Protein AF-A0A9Q0V385-F1 (afdb_monomer_lite)

Foldseek 3Di:
DDDDQVRVCVVVVDRDDCPPDDPDDPDLAEEAEAELPDQDPDFDWDKPPPDDDDPDPPDDDDMDTDGDDHSDDPDQKDKDWDWDADPVRPDIRIYIYMYGYDDPVVVVVVVVVD

InterPro domains:
  IPR041469 Subtilisin-like protease, fibronectin type-III domain [PF17766] (40-98)

Organism: Salix purpurea (NCBI:txid77065)

pLDDT: mean 84.39, std 14.73, range [43.12, 97.88]

Secondary structure (DSSP, 8-state):
----HHHHHHHHSS-----S--S----SSEEEEEETT------EEEEESS-----STT-----EEEEE--SS-SSSEEEEEEEEE-TTSS-EEEEEEEEEEE--HHHHHHHH--

Structure (mmCIF, N/CA/C/O backbone):
data_AF-A0A9Q0V385-F1
#
_entry.id   AF-A0A9Q0V385-F1
#
loop_
_atom_site.group_PDB
_atom_site.id
_atom_site.type_symbol
_atom_site.label_atom_id
_atom_site.label_alt_id
_atom_site.label_comp_id
_atom_site.label_asym_id
_atom_site.label_entity_id
_atom_site.label_seq_id
_atom_site.pdbx_PDB_ins_code
_atom_site.Cartn_x
_atom_site.Cartn_y
_atom_site.Cartn_z
_atom_site.occupancy
_atom_site.B_iso_or_equiv
_atom_site.auth_seq_id
_atom_site.auth_comp_id
_atom_site.auth_asym_id
_atom_site.auth_atom_id
_atom_site.pdbx_PDB_model_num
ATOM 1 N N . MET A 1 1 ? 11.781 8.736 -4.092 1.00 75.69 1 MET A N 1
ATOM 2 C CA . MET A 1 1 ? 12.019 9.975 -4.866 1.00 75.69 1 MET A CA 1
ATOM 3 C C . MET A 1 1 ? 13.345 10.579 -4.444 1.00 75.69 1 MET A C 1
ATOM 5 O O . MET A 1 1 ? 13.558 10.723 -3.245 1.00 75.69 1 MET A O 1
ATOM 9 N N . ASN A 1 2 ? 14.230 10.894 -5.391 1.00 83.62 2 ASN A N 1
ATOM 10 C CA . ASN A 1 2 ? 15.536 11.492 -5.104 1.00 83.62 2 ASN A CA 1
ATOM 11 C C . ASN A 1 2 ? 15.577 12.932 -5.637 1.00 83.62 2 ASN A C 1
ATOM 13 O O . ASN A 1 2 ? 16.116 13.194 -6.708 1.00 83.62 2 ASN A O 1
ATOM 17 N N . TYR A 1 3 ? 14.923 13.841 -4.914 1.00 88.06 3 TYR A N 1
ATOM 18 C CA . TYR A 1 3 ? 14.897 15.266 -5.239 1.00 88.06 3 TYR A CA 1
ATOM 19 C C . TYR A 1 3 ? 15.857 16.043 -4.343 1.00 88.06 3 TYR A C 1
ATOM 21 O O . TYR A 1 3 ? 16.043 15.715 -3.173 1.00 88.06 3 TYR A O 1
ATOM 29 N N . THR A 1 4 ? 16.424 17.115 -4.887 1.00 90.62 4 THR A N 1
ATOM 30 C CA . THR A 1 4 ? 17.187 18.099 -4.111 1.00 90.62 4 THR A CA 1
ATOM 31 C C . THR A 1 4 ? 16.259 18.951 -3.241 1.00 90.62 4 THR A C 1
ATOM 33 O O . THR A 1 4 ? 15.080 19.121 -3.555 1.00 90.62 4 THR A O 1
ATOM 36 N N . ASN A 1 5 ? 16.799 19.579 -2.193 1.00 89.25 5 ASN A N 1
ATOM 37 C CA . ASN A 1 5 ? 16.024 20.475 -1.322 1.00 89.25 5 ASN A CA 1
ATOM 38 C C . ASN A 1 5 ? 15.344 21.619 -2.096 1.00 89.25 5 ASN A C 1
ATOM 40 O O . ASN A 1 5 ? 14.197 21.949 -1.813 1.00 89.25 5 ASN A O 1
ATOM 44 N N . LYS A 1 6 ? 16.010 22.175 -3.122 1.00 91.19 6 LYS A N 1
ATOM 45 C CA . LYS A 1 6 ? 15.429 23.218 -3.986 1.00 91.19 6 LYS A CA 1
ATOM 46 C C . LYS A 1 6 ? 14.217 22.702 -4.765 1.00 91.19 6 LYS A C 1
ATOM 48 O O . LYS A 1 6 ? 13.201 23.381 -4.834 1.00 91.19 6 LYS A O 1
ATOM 53 N N . GLN A 1 7 ? 14.309 21.496 -5.329 1.00 92.69 7 GLN A N 1
ATOM 54 C CA . GLN A 1 7 ? 13.194 20.875 -6.053 1.00 92.69 7 GLN A CA 1
ATOM 55 C C . GLN A 1 7 ? 12.016 20.571 -5.121 1.00 92.69 7 GLN A C 1
ATOM 57 O O . GLN A 1 7 ? 10.874 20.838 -5.481 1.00 92.69 7 GLN A O 1
ATOM 62 N N . ILE A 1 8 ? 12.285 20.074 -3.910 1.00 91.94 8 ILE A N 1
ATOM 63 C CA . ILE A 1 8 ? 11.242 19.830 -2.904 1.00 91.94 8 ILE A CA 1
ATOM 64 C C . ILE A 1 8 ? 10.548 21.143 -2.537 1.00 91.94 8 ILE A C 1
ATOM 66 O O . ILE A 1 8 ? 9.325 21.200 -2.583 1.00 91.94 8 ILE A O 1
ATOM 70 N N . GLN A 1 9 ? 11.310 22.207 -2.270 1.00 91.69 9 GLN A N 1
ATOM 71 C CA . GLN A 1 9 ? 10.762 23.519 -1.922 1.00 91.69 9 GLN A CA 1
ATOM 72 C C . GLN A 1 9 ? 9.869 24.102 -3.027 1.00 91.69 9 GLN A C 1
ATOM 74 O O . GLN A 1 9 ? 8.879 24.763 -2.723 1.00 91.69 9 GLN A O 1
ATOM 79 N N . ILE A 1 10 ? 10.176 23.843 -4.303 1.00 93.94 10 ILE A N 1
ATOM 80 C CA . ILE A 1 10 ? 9.313 24.236 -5.429 1.00 93.94 10 ILE A CA 1
ATOM 81 C C . ILE A 1 10 ? 7.966 23.497 -5.371 1.00 93.94 10 ILE A C 1
ATOM 83 O O . ILE A 1 10 ? 6.920 24.118 -5.555 1.00 93.94 10 ILE A O 1
ATOM 87 N N . ILE A 1 11 ? 7.980 22.189 -5.096 1.00 91.94 11 ILE A N 1
ATOM 88 C CA . ILE A 1 11 ? 6.774 21.348 -5.060 1.00 91.94 11 ILE A CA 1
ATOM 89 C C . ILE A 1 11 ? 5.911 21.679 -3.836 1.00 91.94 11 ILE A C 1
ATOM 91 O O . ILE A 1 11 ? 4.704 21.872 -3.962 1.00 91.94 11 ILE A O 1
ATOM 95 N N . THR A 1 12 ? 6.520 21.755 -2.652 1.00 92.19 12 THR A N 1
ATOM 96 C CA . THR A 1 12 ? 5.805 21.977 -1.385 1.00 92.19 12 THR A CA 1
ATOM 97 C C . THR A 1 12 ? 5.482 23.447 -1.140 1.00 92.19 12 THR A C 1
ATOM 99 O O . THR A 1 12 ? 4.615 23.751 -0.324 1.00 92.19 12 THR A O 1
ATOM 102 N N . ARG A 1 13 ? 6.158 24.363 -1.851 1.00 93.81 13 ARG A N 1
ATOM 103 C CA . ARG A 1 13 ? 6.092 25.826 -1.665 1.00 93.81 13 ARG A CA 1
ATOM 104 C C . ARG A 1 13 ? 6.478 26.274 -0.252 1.00 93.81 13 ARG A C 1
ATOM 106 O O . ARG A 1 13 ? 6.077 27.338 0.209 1.00 93.81 13 ARG A O 1
ATOM 113 N N . SER A 1 14 ? 7.267 25.458 0.435 1.00 90.31 14 SER A N 1
ATOM 114 C CA . SER A 1 14 ? 7.624 25.611 1.843 1.00 90.31 14 SER A CA 1
ATOM 115 C C . SER A 1 14 ? 8.974 24.954 2.115 1.00 90.31 14 SER A C 1
ATOM 117 O O . SER A 1 14 ? 9.392 24.040 1.403 1.00 90.31 14 SER A O 1
ATOM 119 N N . ASN A 1 15 ? 9.667 25.410 3.156 1.00 89.25 15 ASN A N 1
ATOM 120 C CA . ASN A 1 15 ? 10.897 24.763 3.596 1.00 89.25 15 ASN A CA 1
ATOM 121 C C . ASN A 1 15 ? 10.567 23.599 4.547 1.00 89.25 15 ASN A C 1
ATOM 123 O O . ASN A 1 15 ? 9.890 23.808 5.557 1.00 89.25 15 ASN A O 1
ATOM 127 N N . HIS A 1 16 ? 11.031 22.387 4.232 1.00 83.56 16 HIS A N 1
ATOM 128 C CA . HIS A 1 16 ? 10.707 21.176 4.989 1.00 83.56 16 HIS A CA 1
ATOM 129 C C . HIS A 1 16 ? 11.915 20.256 5.193 1.00 83.56 16 HIS A C 1
ATOM 131 O O . HIS A 1 16 ? 12.532 19.782 4.238 1.00 83.56 16 HIS A O 1
ATOM 137 N N . ASP A 1 17 ? 12.164 19.912 6.457 1.00 81.19 17 ASP A N 1
ATOM 138 C CA . ASP A 1 17 ? 13.144 18.907 6.867 1.00 81.19 17 ASP A CA 1
ATOM 139 C C . ASP A 1 17 ? 12.552 17.497 6.695 1.00 81.19 17 ASP A C 1
ATOM 141 O O . ASP A 1 17 ? 11.809 16.986 7.536 1.00 81.19 17 ASP A O 1
ATOM 145 N N . CYS A 1 18 ? 12.884 16.839 5.585 1.00 83.00 18 CYS A N 1
ATOM 146 C CA . CYS A 1 18 ? 12.387 15.506 5.227 1.00 83.00 18 CYS A CA 1
ATOM 147 C C . CYS A 1 18 ? 13.096 14.378 6.013 1.00 83.00 18 CYS A C 1
ATOM 149 O O . CYS A 1 18 ? 13.757 13.515 5.424 1.00 83.00 18 CYS A O 1
ATOM 151 N N . ARG A 1 19 ? 12.996 14.385 7.351 1.00 86.44 19 ARG A N 1
ATOM 152 C CA . ARG A 1 19 ? 13.677 13.410 8.231 1.00 86.44 19 ARG A CA 1
ATOM 153 C C . ARG A 1 19 ? 13.044 12.015 8.196 1.00 86.44 19 ARG A C 1
ATOM 155 O O . ARG A 1 19 ? 13.768 11.031 8.124 1.00 86.44 19 ARG A O 1
ATOM 162 N N . ASN A 1 20 ? 11.714 11.934 8.155 1.00 87.94 20 ASN A N 1
ATOM 163 C CA . ASN A 1 20 ? 10.959 10.673 8.183 1.00 87.94 20 ASN A CA 1
ATOM 164 C C . ASN A 1 20 ? 10.392 10.340 6.797 1.00 87.94 20 ASN A C 1
ATOM 166 O O . ASN A 1 20 ? 9.191 10.449 6.558 1.00 87.94 20 ASN A O 1
ATOM 170 N N . ARG A 1 21 ? 11.268 10.002 5.849 1.00 86.19 21 ARG A N 1
ATOM 171 C CA . ARG A 1 21 ? 10.867 9.687 4.470 1.00 86.19 21 ARG A CA 1
ATOM 172 C C . ARG A 1 21 ? 10.281 8.276 4.383 1.00 86.19 21 ARG A C 1
ATOM 174 O O . ARG A 1 21 ? 10.927 7.326 4.804 1.00 86.19 21 ARG A O 1
ATOM 181 N N . SER A 1 22 ? 9.103 8.156 3.774 1.00 90.50 22 SER A N 1
ATOM 182 C CA . SER A 1 22 ? 8.478 6.882 3.409 1.00 90.50 22 SER A CA 1
ATOM 183 C C . SER A 1 22 ? 7.902 6.974 1.998 1.00 90.50 22 SER A C 1
ATOM 185 O O . SER A 1 22 ? 7.428 8.037 1.591 1.00 90.50 22 SER A O 1
ATOM 187 N N . LEU A 1 23 ? 7.965 5.872 1.252 1.00 89.56 23 LEU A N 1
ATOM 188 C CA . LEU A 1 23 ? 7.237 5.709 -0.009 1.00 89.56 23 LEU A CA 1
ATOM 189 C C . LEU A 1 23 ? 5.850 5.084 0.214 1.00 89.56 23 LEU A C 1
ATOM 191 O O . LEU A 1 23 ? 4.981 5.230 -0.642 1.00 89.56 23 LEU A O 1
ATOM 195 N N . ASP A 1 24 ? 5.633 4.457 1.374 1.00 91.56 24 ASP A N 1
ATOM 196 C CA . ASP A 1 24 ? 4.386 3.784 1.732 1.00 91.56 24 ASP A CA 1
ATOM 197 C C . ASP A 1 24 ? 3.354 4.803 2.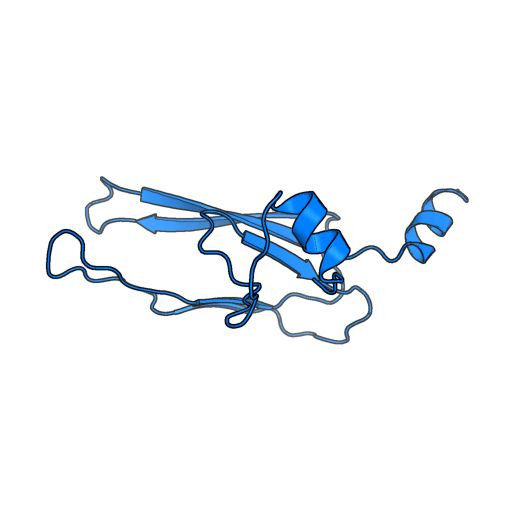213 1.00 91.56 24 ASP A C 1
ATOM 199 O O . ASP A 1 24 ? 3.261 5.150 3.396 1.00 91.56 24 ASP A O 1
ATOM 203 N N . LEU A 1 25 ? 2.582 5.317 1.259 1.00 92.38 25 LEU A N 1
ATOM 204 C CA . LEU A 1 25 ? 1.428 6.166 1.520 1.00 92.38 25 LEU A CA 1
ATOM 205 C C . LEU A 1 25 ? 0.218 5.299 1.882 1.00 92.38 25 LEU A C 1
ATOM 207 O O . LEU A 1 25 ? -0.101 4.340 1.184 1.00 92.38 25 LEU A O 1
ATOM 211 N N . ASN A 1 26 ? -0.510 5.680 2.934 1.00 95.44 26 ASN A N 1
ATOM 212 C CA . ASN A 1 26 ? -1.786 5.054 3.295 1.00 95.44 26 ASN A CA 1
ATOM 213 C C . ASN A 1 26 ? -2.897 5.505 2.330 1.00 95.44 26 ASN A C 1
ATOM 215 O O . ASN A 1 26 ? -3.720 6.361 2.661 1.00 95.44 26 ASN A O 1
ATOM 219 N N . TYR A 1 27 ? -2.857 4.978 1.111 1.00 96.44 27 TYR A N 1
ATOM 220 C CA . TYR A 1 27 ? -3.748 5.339 0.016 1.00 96.44 27 TYR A CA 1
ATOM 221 C C . TYR A 1 27 ? -4.750 4.202 -0.261 1.00 96.44 27 TYR A C 1
ATOM 223 O O . TYR A 1 27 ? -4.376 3.032 -0.189 1.00 96.44 27 TYR A O 1
ATOM 231 N N . PRO A 1 28 ? -6.025 4.495 -0.590 1.00 96.12 28 PRO A N 1
ATOM 232 C CA . PRO A 1 28 ? -7.072 3.479 -0.753 1.00 96.12 28 PRO A CA 1
ATOM 233 C C . PRO A 1 28 ? -6.992 2.694 -2.078 1.00 96.12 28 PRO A C 1
ATOM 235 O O . PRO A 1 28 ? -7.984 2.123 -2.527 1.00 96.12 28 PRO A O 1
ATOM 238 N N . SER A 1 29 ? -5.830 2.656 -2.724 1.00 96.81 29 SER A N 1
ATOM 239 C CA . SER A 1 29 ? -5.586 1.859 -3.923 1.00 96.81 29 SER A CA 1
ATOM 240 C C . SER A 1 29 ? -4.120 1.472 -4.018 1.00 96.81 29 SER A C 1
ATOM 242 O O . SER A 1 29 ? -3.249 2.194 -3.533 1.00 96.81 29 SER A O 1
ATOM 244 N N . PHE A 1 30 ? -3.855 0.375 -4.716 1.00 95.38 30 PHE A N 1
ATOM 245 C CA . PHE A 1 30 ? -2.520 -0.174 -4.889 1.00 95.38 30 PHE A CA 1
ATOM 246 C C . PHE A 1 30 ? -2.146 -0.228 -6.364 1.00 95.38 30 PHE A C 1
ATOM 248 O O . PHE A 1 30 ? -2.975 -0.549 -7.219 1.00 95.38 30 PHE A O 1
ATOM 255 N N . ILE A 1 31 ? -0.876 0.045 -6.641 1.00 92.88 31 ILE A N 1
ATOM 256 C CA . ILE A 1 31 ? -0.266 -0.200 -7.940 1.00 92.88 31 ILE A CA 1
ATOM 257 C C . ILE A 1 31 ? 1.010 -1.013 -7.741 1.00 92.88 31 ILE A C 1
ATOM 259 O O . ILE A 1 31 ? 1.825 -0.689 -6.877 1.00 92.88 31 ILE A O 1
ATOM 263 N N . ALA A 1 32 ? 1.154 -2.079 -8.518 1.00 90.25 32 ALA A N 1
ATOM 264 C CA . ALA A 1 32 ? 2.322 -2.940 -8.534 1.00 90.25 32 ALA A CA 1
ATOM 265 C C . ALA A 1 32 ? 2.954 -2.918 -9.923 1.00 90.25 32 ALA A C 1
ATOM 267 O O . ALA A 1 32 ? 2.266 -3.005 -10.943 1.00 90.25 32 ALA A O 1
ATOM 268 N N . TYR A 1 33 ? 4.274 -2.809 -9.930 1.00 87.00 33 TYR A N 1
ATOM 269 C CA . TYR A 1 33 ? 5.087 -2.780 -11.130 1.00 87.00 33 TYR A CA 1
ATOM 270 C C . TYR A 1 33 ? 5.987 -4.012 -11.136 1.00 87.00 33 TYR A C 1
ATOM 272 O O . TYR A 1 33 ? 6.749 -4.206 -10.191 1.00 87.00 33 TYR A O 1
ATOM 280 N N . PHE A 1 34 ? 5.902 -4.829 -12.183 1.00 83.25 34 PHE A N 1
ATOM 281 C CA . PHE A 1 34 ? 6.730 -6.027 -12.340 1.00 83.25 34 PHE A CA 1
ATOM 282 C C . PHE A 1 34 ? 7.790 -5.802 -13.418 1.00 83.25 34 PHE A C 1
ATOM 284 O O . PHE A 1 34 ? 7.478 -5.320 -14.510 1.00 83.25 34 PHE A O 1
ATOM 291 N N . ASP A 1 35 ? 9.049 -6.114 -13.111 1.00 75.44 35 ASP A N 1
ATOM 292 C CA . ASP A 1 35 ? 10.131 -6.037 -14.091 1.00 75.44 35 ASP A CA 1
ATOM 293 C C . ASP A 1 35 ? 10.125 -7.287 -14.978 1.00 75.44 35 ASP A C 1
ATOM 295 O O . ASP A 1 35 ? 10.242 -8.414 -14.496 1.00 75.44 35 ASP A O 1
ATOM 299 N N . SER A 1 36 ? 10.034 -7.064 -16.290 1.00 66.44 36 SER A N 1
ATOM 300 C CA . SER A 1 36 ? 10.088 -8.117 -17.305 1.00 66.44 36 SER A CA 1
ATOM 301 C C . SER A 1 36 ? 11.383 -8.933 -17.321 1.00 66.44 36 SER A C 1
ATOM 303 O O . SER A 1 36 ? 11.390 -10.059 -17.825 1.00 66.44 36 SER A O 1
ATOM 305 N N . TYR A 1 37 ? 12.473 -8.383 -16.777 1.00 62.72 37 TYR A N 1
ATOM 306 C CA . TYR A 1 37 ? 13.784 -9.030 -16.752 1.00 62.72 37 TYR A CA 1
ATOM 307 C C . TYR A 1 37 ? 14.054 -9.838 -15.482 1.00 62.72 37 TYR A C 1
ATOM 309 O O . TYR A 1 37 ? 14.982 -10.652 -15.484 1.00 62.72 37 TYR A O 1
ATOM 317 N N . ASP A 1 38 ? 13.287 -9.634 -14.407 1.00 60.47 38 ASP A N 1
ATOM 318 C CA . ASP A 1 38 ? 13.591 -10.262 -13.124 1.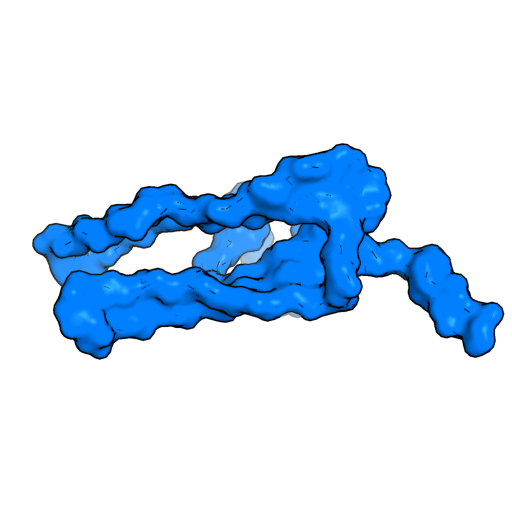00 60.47 38 ASP A CA 1
ATOM 319 C C . ASP A 1 38 ? 13.121 -11.715 -13.088 1.00 60.47 38 ASP A C 1
ATOM 321 O O . ASP A 1 38 ? 11.951 -12.023 -13.271 1.00 60.47 38 ASP A O 1
ATOM 325 N N . SER A 1 39 ? 14.048 -12.632 -12.817 1.00 54.09 39 SER A N 1
ATOM 326 C CA . SER A 1 39 ? 13.923 -14.075 -13.013 1.00 54.09 39 SER A CA 1
ATOM 327 C C . SER A 1 39 ? 12.975 -14.767 -12.002 1.00 54.09 39 SER A C 1
ATOM 329 O O . SER A 1 39 ? 12.975 -15.993 -11.863 1.00 54.09 39 SER A O 1
ATOM 331 N N . GLY A 1 40 ? 12.135 -14.023 -11.287 1.00 58.53 40 GLY A N 1
ATOM 332 C CA . GLY A 1 40 ? 11.196 -14.555 -10.305 1.00 58.53 40 GLY A CA 1
ATOM 333 C C . GLY A 1 40 ? 10.116 -15.434 -10.945 1.00 58.53 40 GLY A C 1
ATOM 334 O O . GLY A 1 40 ? 9.362 -14.991 -11.806 1.00 58.53 40 GLY A O 1
ATOM 335 N N . SER A 1 41 ? 10.033 -16.700 -10.530 1.00 59.09 41 SER A N 1
ATOM 336 C CA . SER A 1 41 ? 8.929 -17.621 -10.856 1.00 59.09 41 SER A CA 1
ATOM 337 C C . SER A 1 41 ? 7.899 -17.719 -9.723 1.00 59.09 41 SER A C 1
ATOM 339 O O . SER A 1 41 ? 7.115 -18.665 -9.679 1.00 59.09 41 SER A O 1
ATOM 341 N N . LYS A 1 42 ? 7.972 -16.815 -8.740 1.00 68.75 42 LYS A N 1
ATOM 342 C CA . LYS A 1 42 ? 7.123 -16.842 -7.550 1.00 68.75 42 LYS A CA 1
ATOM 343 C C . LYS A 1 42 ? 5.990 -15.848 -7.728 1.00 68.75 42 LYS A C 1
ATOM 345 O O . LYS A 1 42 ? 6.202 -14.643 -7.721 1.00 68.75 42 LYS A O 1
ATOM 350 N N . GLU A 1 43 ? 4.794 -16.394 -7.889 1.00 78.25 43 GLU A N 1
ATOM 351 C CA . GLU A 1 43 ? 3.549 -15.646 -7.817 1.00 78.25 43 GLU A CA 1
ATOM 352 C C . GLU A 1 43 ? 2.978 -15.825 -6.411 1.00 78.25 43 GLU A C 1
ATOM 354 O O . GLU A 1 43 ? 2.758 -16.950 -5.954 1.00 78.25 43 GLU A O 1
ATOM 359 N N . LYS A 1 44 ? 2.761 -14.722 -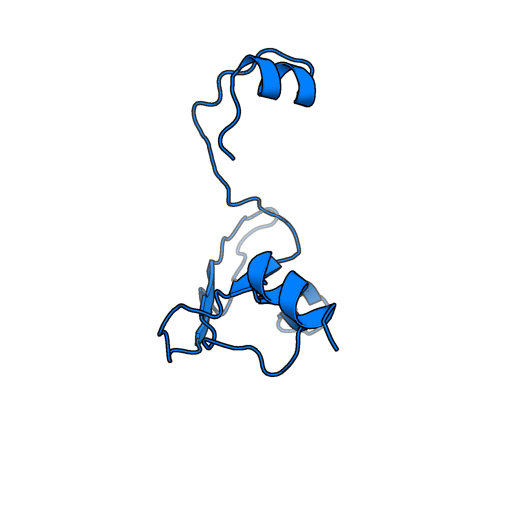5.699 1.00 86.19 44 LYS A N 1
ATOM 360 C CA . LYS A 1 44 ? 2.196 -14.733 -4.352 1.00 86.19 44 LYS A CA 1
ATOM 361 C C . LYS A 1 44 ? 1.378 -13.474 -4.137 1.00 86.19 44 LYS A C 1
ATOM 363 O O . LYS A 1 44 ? 1.904 -12.369 -4.118 1.00 86.19 44 LYS A O 1
ATOM 368 N N . VAL A 1 45 ? 0.087 -13.655 -3.902 1.00 89.56 45 VAL A N 1
ATOM 369 C CA . VAL A 1 45 ? -0.802 -12.584 -3.451 1.00 89.56 45 VAL A CA 1
ATOM 370 C C . VAL A 1 45 ? -1.265 -12.940 -2.049 1.00 89.56 45 VAL A C 1
ATOM 372 O O . VAL A 1 45 ? -1.930 -13.957 -1.858 1.00 89.56 45 VAL A O 1
ATOM 375 N N . SER A 1 46 ? -0.894 -12.139 -1.054 1.00 94.75 46 SER A N 1
ATOM 376 C CA . SER A 1 46 ? -1.284 -12.386 0.338 1.00 94.75 46 SER A CA 1
ATOM 377 C C . SER A 1 46 ? -1.603 -11.102 1.083 1.00 94.75 46 SER A C 1
ATOM 379 O O . SER A 1 46 ? -1.013 -10.059 0.822 1.00 94.75 46 SER A O 1
ATOM 381 N N . VAL A 1 47 ? -2.523 -11.197 2.041 1.00 97.19 47 VAL A N 1
ATOM 382 C CA . VAL A 1 47 ? -2.847 -10.121 2.977 1.00 97.19 47 VAL A CA 1
ATOM 383 C C . VAL A 1 47 ? -2.713 -10.630 4.406 1.00 97.19 47 VAL A C 1
ATOM 385 O O . VAL A 1 47 ? -3.224 -11.702 4.736 1.00 97.19 47 VAL A O 1
ATOM 388 N N . GLU A 1 48 ? -2.022 -9.868 5.248 1.00 97.56 48 GLU A N 1
ATOM 389 C CA . GLU A 1 48 ? -1.792 -10.216 6.649 1.00 97.56 48 GLU A CA 1
ATOM 390 C C . GLU A 1 48 ? -2.105 -9.019 7.563 1.00 97.56 48 GLU A C 1
ATOM 392 O O . GLU A 1 48 ? -1.558 -7.937 7.342 1.00 97.56 48 GLU A O 1
ATOM 397 N N . PRO A 1 49 ? -2.968 -9.174 8.588 1.00 97.69 49 PRO A N 1
ATOM 398 C CA . PRO A 1 49 ? -3.772 -10.362 8.901 1.00 97.69 49 PRO A CA 1
ATOM 399 C C . PRO A 1 49 ? -4.945 -10.549 7.920 1.00 97.69 49 PRO A C 1
ATOM 401 O O . PRO A 1 49 ? -5.414 -9.589 7.325 1.00 97.69 49 PRO A O 1
ATOM 404 N N . GLN A 1 50 ? -5.484 -11.768 7.802 1.00 95.94 50 GLN A N 1
ATOM 405 C CA . GLN A 1 50 ? -6.657 -12.047 6.947 1.00 95.94 50 GLN A CA 1
ATOM 406 C C . GLN A 1 50 ? -7.994 -11.570 7.545 1.00 95.94 50 GLN A C 1
ATOM 408 O O . GLN A 1 50 ? -8.971 -11.401 6.820 1.00 95.94 50 GLN A O 1
ATOM 413 N N . LYS A 1 51 ? -8.053 -11.346 8.865 1.00 95.56 51 LYS A N 1
ATOM 414 C CA . LYS A 1 51 ? -9.235 -10.835 9.571 1.00 95.56 51 LYS A CA 1
ATOM 415 C C . LYS A 1 51 ? -8.843 -9.684 10.487 1.00 95.56 51 LYS A C 1
ATOM 417 O O . LYS A 1 51 ? -7.876 -9.779 11.239 1.00 95.56 51 LYS A O 1
ATOM 422 N N . MET A 1 52 ? -9.638 -8.620 10.456 1.00 95.88 52 MET A N 1
ATOM 423 C CA . MET A 1 52 ? -9.505 -7.471 11.349 1.00 95.88 52 MET A CA 1
ATOM 424 C C . MET A 1 52 ? -10.631 -7.467 12.376 1.00 95.88 52 MET A C 1
ATOM 426 O O . MET A 1 52 ? -11.802 -7.568 12.014 1.00 95.88 52 MET A O 1
ATOM 430 N N . VAL A 1 53 ? -10.280 -7.332 13.655 1.00 96.06 53 VAL A N 1
ATOM 431 C CA . VAL A 1 53 ? -11.241 -7.315 14.764 1.00 96.06 53 VAL A CA 1
ATOM 432 C C . VAL A 1 53 ? -11.091 -6.010 15.534 1.00 96.06 53 VAL A C 1
ATOM 434 O O . VAL A 1 53 ? -10.131 -5.829 16.278 1.00 96.06 53 VAL A O 1
ATOM 437 N N . PHE A 1 54 ? -12.056 -5.109 15.355 1.00 95.44 54 PHE A N 1
ATOM 438 C CA . PHE A 1 54 ? -12.116 -3.829 16.056 1.00 95.44 54 PHE A CA 1
ATOM 439 C C . PHE A 1 54 ? -12.873 -3.999 17.378 1.00 95.44 54 PHE A C 1
ATOM 441 O O . PHE A 1 54 ? -14.023 -4.433 17.396 1.00 95.44 54 PHE A O 1
ATOM 448 N N . LYS A 1 55 ? -12.233 -3.648 18.491 1.00 97.00 55 LYS A N 1
ATOM 449 C CA . LYS A 1 55 ? -12.766 -3.713 19.857 1.00 97.00 55 LYS A CA 1
ATOM 450 C C . LYS A 1 55 ? -13.446 -2.414 20.278 1.00 97.00 55 LYS A C 1
ATOM 452 O O . LYS A 1 55 ? -14.319 -2.434 21.142 1.00 97.00 55 LYS A O 1
ATOM 457 N N . LYS A 1 56 ? -13.043 -1.276 19.701 1.00 97.25 56 LYS A N 1
ATOM 458 C CA . LYS A 1 56 ? -13.611 0.046 20.015 1.00 97.25 56 LYS A CA 1
ATOM 459 C C . LYS A 1 56 ? -13.735 0.942 18.784 1.00 97.25 56 LYS A C 1
ATOM 461 O O . LYS A 1 56 ? -13.004 0.804 17.806 1.00 97.25 56 LYS A O 1
ATOM 466 N N . LYS A 1 57 ? -14.644 1.918 18.852 1.00 96.50 57 LYS A N 1
ATOM 467 C CA . LYS A 1 57 ? -14.792 2.950 17.816 1.00 96.50 57 LYS A CA 1
ATOM 468 C C . LYS A 1 57 ? -13.482 3.742 17.675 1.00 96.50 57 LYS A C 1
ATOM 470 O O . LYS A 1 57 ? -12.853 4.061 18.681 1.00 96.50 57 LYS A O 1
ATOM 475 N N . LEU A 1 58 ? -13.111 4.084 16.437 1.00 96.50 58 LEU A N 1
ATOM 476 C CA . LEU A 1 58 ? -11.871 4.795 16.068 1.00 96.50 58 LEU A CA 1
ATOM 477 C C . LEU A 1 58 ? -10.566 4.011 16.287 1.00 96.50 58 LEU A C 1
ATOM 479 O O . LEU A 1 58 ? -9.483 4.581 16.146 1.00 96.50 58 LEU A O 1
ATOM 483 N N . GLU A 1 59 ? -10.639 2.720 16.612 1.00 97.88 59 GLU A N 1
ATOM 484 C CA . GLU A 1 59 ? -9.456 1.866 16.600 1.00 97.88 59 GLU A CA 1
ATOM 485 C C . GLU A 1 59 ? -8.875 1.765 15.187 1.00 97.88 59 GLU A C 1
ATOM 487 O O . GLU A 1 59 ? -9.604 1.673 14.199 1.00 97.88 59 GLU A O 1
ATOM 492 N N . LYS A 1 60 ? -7.544 1.806 15.105 1.00 97.06 60 LYS A N 1
ATOM 493 C CA . LYS A 1 60 ? -6.795 1.676 13.859 1.00 97.06 60 LYS A CA 1
ATOM 494 C C . LYS A 1 60 ? -6.050 0.354 13.887 1.00 97.06 60 LYS A C 1
ATOM 496 O O . LYS A 1 60 ? -5.296 0.098 14.821 1.00 97.06 60 LYS A O 1
ATOM 501 N N . LEU A 1 61 ? -6.260 -0.444 12.852 1.00 97.44 61 LEU A N 1
ATOM 502 C CA . LEU A 1 61 ? -5.508 -1.659 12.581 1.00 97.44 61 LEU A CA 1
ATOM 503 C C . LEU A 1 61 ? -4.768 -1.478 11.257 1.00 97.44 61 LEU A C 1
ATOM 505 O O . LEU A 1 61 ? -5.220 -0.728 10.390 1.00 97.44 61 LEU A O 1
ATOM 509 N N . SER A 1 62 ? -3.644 -2.167 11.121 1.00 97.50 62 SER A N 1
ATOM 510 C CA . SER A 1 62 ? -2.820 -2.153 9.915 1.00 97.50 62 SER A CA 1
ATOM 511 C C . SER A 1 62 ? -2.790 -3.542 9.294 1.00 97.50 62 SER A C 1
ATOM 513 O O . SER A 1 62 ? -2.964 -4.544 9.989 1.00 97.50 62 SER A O 1
ATOM 515 N N . TYR A 1 63 ? -2.555 -3.588 7.989 1.00 96.69 63 TYR A N 1
ATOM 516 C CA . TYR A 1 63 ? -2.333 -4.815 7.240 1.00 96.69 63 TYR A CA 1
ATOM 517 C C . TYR A 1 63 ? -1.207 -4.617 6.238 1.00 96.69 63 TYR A C 1
ATOM 519 O O . TYR A 1 63 ? -0.920 -3.492 5.828 1.00 96.69 63 TYR A O 1
ATOM 527 N N . THR A 1 64 ? -0.633 -5.733 5.815 1.00 96.69 64 THR A N 1
ATOM 528 C CA . THR A 1 64 ? 0.348 -5.804 4.741 1.00 96.69 64 THR A CA 1
ATOM 529 C C . THR A 1 64 ? -0.267 -6.558 3.575 1.00 96.69 64 THR A C 1
ATOM 531 O O . THR A 1 64 ? -0.742 -7.679 3.746 1.00 96.69 64 THR A O 1
ATOM 534 N N . LEU A 1 65 ? -0.266 -5.939 2.395 1.00 95.56 65 LEU A N 1
ATOM 535 C CA . LEU A 1 65 ? -0.566 -6.595 1.125 1.00 95.56 65 LEU A CA 1
ATOM 536 C C . LEU A 1 65 ? 0.760 -6.928 0.437 1.00 95.56 65 LEU A C 1
ATOM 538 O O . LEU A 1 65 ? 1.577 -6.042 0.205 1.00 95.56 65 LEU A O 1
ATOM 542 N N . THR A 1 66 ? 0.959 -8.193 0.094 1.00 93.31 66 THR A N 1
ATOM 543 C CA . THR A 1 66 ? 2.123 -8.674 -0.653 1.00 93.31 66 THR A CA 1
ATOM 544 C C . THR A 1 66 ? 1.672 -9.102 -2.039 1.00 93.31 66 THR A C 1
ATOM 546 O O . THR A 1 66 ? 0.736 -9.894 -2.164 1.00 93.31 66 THR A O 1
ATOM 549 N N . LEU A 1 67 ? 2.334 -8.563 -3.062 1.00 89.75 67 LEU A N 1
ATOM 550 C CA . LEU A 1 67 ? 2.122 -8.885 -4.470 1.00 89.75 67 LEU A CA 1
ATOM 551 C C . LEU A 1 67 ? 3.472 -9.298 -5.068 1.00 89.75 67 LEU A C 1
ATOM 553 O O . LEU A 1 67 ? 4.327 -8.457 -5.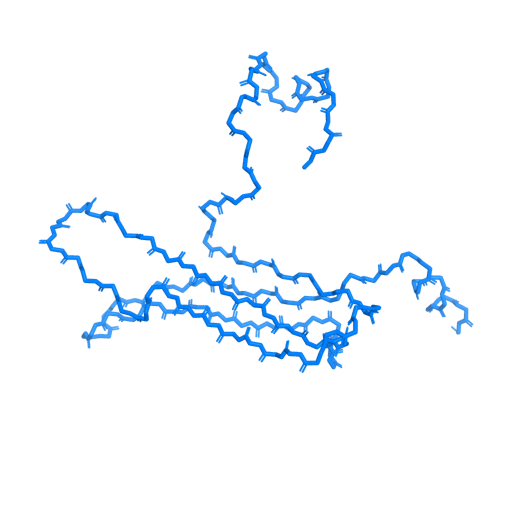322 1.00 89.75 67 LEU A O 1
ATOM 557 N N . GLU A 1 68 ? 3.655 -10.592 -5.278 1.00 86.38 68 GLU A N 1
ATOM 558 C CA . GLU A 1 68 ? 4.743 -11.191 -6.048 1.00 86.38 68 GLU A CA 1
ATOM 559 C C . GLU A 1 68 ? 4.126 -11.755 -7.330 1.00 86.38 68 GLU A C 1
ATOM 561 O O . GLU A 1 68 ? 3.057 -12.372 -7.292 1.00 86.38 68 GLU A O 1
ATOM 566 N N . GLY A 1 69 ? 4.761 -11.514 -8.470 1.00 77.56 69 GLY A N 1
ATOM 567 C CA . GLY A 1 69 ? 4.202 -11.811 -9.783 1.00 77.56 69 GLY A CA 1
ATOM 568 C C . GLY A 1 69 ? 5.265 -12.342 -10.738 1.00 77.56 69 GLY A C 1
ATOM 569 O O . GLY A 1 69 ? 6.460 -12.257 -10.446 1.00 77.56 69 GLY A O 1
ATOM 570 N N . PRO A 1 70 ? 4.837 -12.913 -11.873 1.00 71.38 70 PRO A N 1
ATOM 571 C CA . PRO A 1 70 ? 5.748 -13.504 -12.837 1.00 71.38 70 PRO A CA 1
ATOM 572 C C . PRO A 1 70 ? 6.537 -12.429 -13.587 1.00 71.38 70 PRO A C 1
ATOM 574 O O . PRO A 1 70 ? 6.104 -11.282 -13.694 1.00 71.38 70 PRO A O 1
ATOM 577 N N . ARG A 1 71 ? 7.642 -12.862 -14.210 1.00 65.75 71 ARG A N 1
ATOM 578 C CA . ARG A 1 71 ? 8.436 -12.094 -15.188 1.00 65.75 71 ARG A CA 1
ATOM 579 C C . ARG A 1 71 ? 7.574 -11.262 -16.125 1.00 65.75 71 ARG A C 1
ATOM 581 O O . ARG A 1 71 ? 7.756 -10.067 -16.245 1.00 65.75 71 ARG A O 1
ATOM 588 N N . SER A 1 72 ? 6.620 -11.892 -16.796 1.00 63.50 72 SER A N 1
ATOM 589 C CA . SER A 1 72 ? 5.773 -11.208 -17.763 1.00 63.50 72 SER A CA 1
ATOM 590 C C . SER A 1 72 ? 4.328 -11.427 -17.388 1.00 63.50 72 SER A C 1
ATOM 592 O O . SER A 1 72 ? 3.866 -12.568 -17.310 1.00 63.50 72 SER A O 1
ATOM 594 N N . LEU A 1 73 ? 3.602 -10.329 -17.199 1.00 68.25 73 LEU A N 1
ATOM 595 C CA . LEU A 1 73 ? 2.153 -10.397 -17.203 1.00 68.25 73 LEU A CA 1
ATOM 596 C C . LEU A 1 73 ? 1.709 -10.836 -18.606 1.00 68.25 73 LEU A C 1
ATOM 598 O O . LEU A 1 73 ? 2.313 -10.455 -19.611 1.00 68.25 73 LEU A O 1
ATOM 602 N N . LYS A 1 74 ? 0.686 -11.693 -18.670 1.00 64.88 74 LYS A N 1
ATOM 603 C CA . LYS A 1 74 ? 0.086 -12.130 -19.945 1.00 64.88 74 LYS A CA 1
ATOM 604 C C . LYS A 1 74 ? -0.601 -10.974 -20.682 1.00 64.88 74 LYS A C 1
ATOM 606 O O . LYS A 1 74 ? -0.771 -11.044 -21.893 1.00 64.88 74 LYS A O 1
ATOM 611 N N . GLU A 1 75 ? -0.982 -9.939 -19.940 1.00 66.81 75 GLU A N 1
ATOM 612 C CA . GLU A 1 75 ? -1.620 -8.713 -20.411 1.00 66.81 75 GLU A CA 1
ATOM 613 C C . GLU A 1 75 ? -0.783 -7.506 -19.966 1.00 66.81 75 GLU A C 1
ATOM 615 O O . GLU A 1 75 ? -0.167 -7.544 -18.900 1.00 66.81 75 GLU A O 1
ATOM 620 N N . ASP A 1 76 ? -0.787 -6.425 -20.756 1.00 74.81 76 ASP A N 1
ATOM 621 C CA . ASP A 1 76 ? -0.039 -5.190 -20.453 1.00 74.81 76 ASP A CA 1
ATOM 622 C C . ASP A 1 76 ? -0.466 -4.581 -19.091 1.00 74.81 76 ASP A C 1
ATOM 624 O O . ASP A 1 76 ? 0.334 -3.947 -18.391 1.00 74.81 76 ASP A O 1
ATOM 628 N N . VAL A 1 77 ? -1.726 -4.794 -18.688 1.00 83.50 77 VAL A N 1
ATOM 629 C CA . VAL A 1 77 ? -2.294 -4.346 -17.410 1.00 83.50 77 VAL A CA 1
ATOM 630 C C . VAL A 1 77 ? -3.264 -5.397 -16.871 1.00 83.50 77 VAL A C 1
ATOM 632 O O . VAL A 1 77 ? -4.156 -5.840 -17.583 1.00 83.50 77 VAL A O 1
ATOM 635 N N . VAL A 1 78 ? -3.129 -5.748 -15.591 1.00 88.00 78 VAL A N 1
ATOM 636 C CA . VAL A 1 78 ? -4.034 -6.640 -14.854 1.00 88.00 78 VAL A CA 1
ATOM 637 C C . VAL A 1 78 ? -4.734 -5.855 -13.744 1.00 88.00 78 VAL A C 1
ATOM 639 O O . VAL A 1 78 ? -4.111 -5.068 -13.026 1.00 88.00 78 VAL A O 1
ATOM 642 N N . HIS A 1 79 ? -6.036 -6.085 -13.573 1.00 91.88 79 HIS A N 1
ATOM 643 C CA . HIS A 1 79 ? -6.872 -5.378 -12.601 1.00 91.88 79 HIS A CA 1
ATOM 644 C C . HIS A 1 79 ? -7.447 -6.324 -11.541 1.00 91.88 79 HIS A C 1
ATOM 646 O O . HIS A 1 79 ? -7.857 -7.443 -11.837 1.00 91.88 79 HIS A O 1
ATOM 652 N N . GLY A 1 80 ? -7.541 -5.847 -10.301 1.00 93.44 80 GLY A N 1
ATOM 653 C CA . GLY A 1 80 ? -8.127 -6.578 -9.181 1.00 93.44 80 GLY A CA 1
ATOM 654 C C . GLY A 1 80 ? -8.574 -5.656 -8.047 1.00 93.44 80 GLY A C 1
ATOM 655 O O . GLY A 1 80 ? -8.626 -4.431 -8.184 1.00 93.44 80 GLY A O 1
ATOM 656 N N . SER A 1 81 ? -8.926 -6.238 -6.901 1.00 96.44 81 SER A N 1
ATOM 657 C CA . SER A 1 81 ? -9.259 -5.461 -5.703 1.00 96.44 81 SER A CA 1
ATOM 658 C C . SER A 1 81 ? -9.075 -6.252 -4.418 1.00 96.44 81 SER A C 1
ATOM 660 O O . SER A 1 81 ? -9.459 -7.419 -4.361 1.00 96.44 81 SER A O 1
ATOM 662 N N . LEU A 1 82 ? -8.626 -5.575 -3.364 1.00 96.69 82 LEU A N 1
ATOM 663 C CA . LEU A 1 82 ? -8.755 -6.040 -1.986 1.00 96.69 82 LEU A CA 1
ATOM 664 C C . LEU A 1 82 ? -10.109 -5.576 -1.438 1.00 96.69 82 LEU A C 1
ATOM 666 O O . LEU A 1 82 ? -10.454 -4.405 -1.582 1.00 96.69 82 LEU A O 1
ATOM 670 N N . SER A 1 83 ? -10.883 -6.469 -0.824 1.00 96.56 83 SER A N 1
ATOM 671 C CA . SER A 1 83 ? -12.167 -6.119 -0.206 1.00 96.56 83 SER A CA 1
ATOM 672 C C . SER A 1 83 ? -12.237 -6.634 1.226 1.00 96.56 83 SER A C 1
ATOM 674 O O . SER A 1 83 ? -12.176 -7.839 1.453 1.00 96.56 83 SER A O 1
ATOM 676 N N . TRP A 1 84 ? -12.416 -5.725 2.182 1.00 97.12 84 TRP A N 1
ATOM 677 C CA . TRP A 1 84 ? -12.756 -6.058 3.562 1.00 97.12 84 TRP A CA 1
ATOM 678 C C . TRP A 1 84 ? -14.270 -6.105 3.692 1.00 97.12 84 TRP A C 1
ATOM 680 O O . TRP A 1 84 ? -14.938 -5.074 3.604 1.00 97.12 84 TRP A O 1
ATOM 690 N N . VAL A 1 85 ? -14.807 -7.304 3.880 1.00 96.75 85 VAL A N 1
ATOM 691 C CA . VAL A 1 85 ? -16.243 -7.538 4.028 1.00 96.75 85 VAL A CA 1
ATOM 692 C C . VAL A 1 85 ? -16.541 -7.736 5.508 1.00 96.75 85 VAL A C 1
ATOM 694 O O . VAL A 1 85 ? -15.937 -8.583 6.162 1.00 96.75 85 VAL A O 1
ATOM 697 N N . HIS A 1 86 ? -17.453 -6.935 6.053 1.00 95.19 86 HIS A N 1
ATOM 698 C CA . HIS A 1 86 ? -17.951 -7.135 7.412 1.00 95.19 86 HIS A CA 1
ATOM 699 C C . HIS A 1 86 ? -18.683 -8.484 7.510 1.00 95.19 86 HIS A C 1
ATOM 701 O O . HIS A 1 86 ? -19.386 -8.842 6.571 1.00 95.19 86 HIS A O 1
ATOM 707 N N . ASP A 1 87 ? -18.600 -9.194 8.644 1.00 92.69 87 ASP A N 1
ATOM 708 C CA . ASP A 1 87 ? -19.174 -10.549 8.805 1.00 92.69 87 ASP A CA 1
ATOM 709 C C . ASP A 1 87 ? -20.677 -10.615 8.424 1.00 92.69 87 ASP A C 1
ATOM 711 O O . ASP A 1 87 ? -21.149 -11.602 7.872 1.00 92.69 87 ASP A O 1
ATOM 715 N N . GLY A 1 88 ? -21.429 -9.531 8.651 1.00 89.31 88 GLY A N 1
ATOM 716 C CA . GLY A 1 88 ? -22.836 -9.394 8.234 1.00 89.31 88 GLY A CA 1
ATOM 717 C C . GLY A 1 88 ? -23.082 -8.865 6.808 1.00 89.31 88 GLY A C 1
ATOM 718 O O . GLY A 1 88 ? -24.198 -8.450 6.516 1.00 89.31 88 GLY A O 1
ATOM 719 N N . GLY A 1 89 ? -22.058 -8.740 5.959 1.00 89.88 89 GLY A N 1
ATOM 720 C CA . GLY A 1 89 ? -22.131 -8.291 4.555 1.00 89.88 89 GLY A CA 1
ATOM 721 C C . GLY A 1 89 ? -22.507 -6.819 4.312 1.00 89.88 89 GLY A C 1
ATOM 722 O O . GLY A 1 89 ? -22.306 -6.304 3.218 1.00 89.88 89 GLY A O 1
ATOM 723 N N . LYS A 1 90 ? -23.020 -6.113 5.327 1.00 93.00 90 LYS A N 1
ATOM 724 C CA . LYS A 1 90 ? -23.539 -4.735 5.222 1.00 93.00 90 LYS A CA 1
ATOM 725 C C . LYS A 1 90 ? -22.505 -3.695 4.778 1.00 93.00 90 LYS A C 1
ATOM 727 O O . LYS A 1 90 ? -22.863 -2.722 4.120 1.00 93.00 90 LYS A O 1
ATOM 732 N N . TYR A 1 91 ? -21.249 -3.865 5.183 1.00 94.31 91 TYR A N 1
ATOM 733 C CA . TYR A 1 91 ? -20.172 -2.924 4.890 1.00 94.31 91 TYR A CA 1
ATOM 734 C C . TYR A 1 91 ? -19.062 -3.635 4.130 1.00 94.31 91 TYR A C 1
ATOM 736 O O . TYR A 1 91 ? -18.590 -4.689 4.559 1.00 94.31 91 TYR A O 1
ATOM 744 N N . ILE A 1 92 ? -18.647 -3.028 3.020 1.00 96.38 92 ILE A N 1
ATOM 745 C CA . ILE A 1 92 ? -17.547 -3.498 2.184 1.00 96.38 92 ILE A CA 1
ATOM 746 C C . ILE A 1 92 ? -16.607 -2.318 1.960 1.00 96.38 92 ILE A C 1
ATOM 748 O O . ILE A 1 92 ? -17.012 -1.293 1.413 1.00 96.38 92 ILE A O 1
ATOM 752 N N . VAL A 1 93 ? -15.353 -2.462 2.379 1.00 96.56 93 VAL A N 1
ATOM 753 C CA . VAL A 1 93 ? -14.286 -1.503 2.067 1.00 96.56 93 VAL A CA 1
ATOM 754 C C . VAL A 1 93 ? -13.448 -2.100 0.949 1.00 96.56 93 VAL A C 1
ATOM 756 O O . VAL A 1 93 ? -12.779 -3.109 1.158 1.00 96.56 93 VAL A O 1
ATOM 759 N N . ARG A 1 94 ? -13.506 -1.498 -0.241 1.00 97.06 94 ARG A N 1
ATOM 760 C CA . ARG A 1 94 ? -12.838 -2.000 -1.446 1.00 97.06 94 ARG A CA 1
ATOM 761 C C . ARG A 1 94 ? -11.708 -1.068 -1.874 1.00 97.06 94 ARG A C 1
ATOM 763 O O . ARG A 1 94 ? -11.949 0.114 -2.100 1.00 97.06 94 ARG A O 1
ATOM 770 N N . SER A 1 95 ? -10.525 -1.637 -2.072 1.00 97.81 95 SER A N 1
ATOM 771 C CA . SER A 1 95 ? -9.346 -0.957 -2.608 1.00 97.81 95 SER A CA 1
ATOM 772 C C . SER A 1 95 ? -8.984 -1.548 -3.975 1.00 97.81 95 SER A C 1
ATOM 774 O O . SER A 1 95 ? -8.703 -2.749 -4.052 1.00 97.81 95 SER A O 1
ATOM 776 N N . PRO A 1 96 ? -8.990 -0.759 -5.065 1.00 97.69 96 PRO A N 1
ATOM 777 C CA . PRO A 1 96 ? -8.512 -1.208 -6.370 1.00 97.69 96 PRO A CA 1
ATOM 778 C C . PRO A 1 96 ? -7.028 -1.585 -6.334 1.00 97.69 96 PRO A C 1
ATOM 780 O O . PRO A 1 96 ? -6.234 -0.935 -5.652 1.00 97.69 96 PRO A O 1
ATOM 783 N N . VAL A 1 97 ? -6.662 -2.616 -7.091 1.00 96.12 97 VAL A N 1
ATOM 784 C CA . VAL A 1 97 ? -5.279 -3.056 -7.294 1.00 96.12 97 VAL A CA 1
ATOM 785 C C . VAL A 1 97 ? -5.023 -3.112 -8.795 1.00 96.12 97 VAL A C 1
ATOM 787 O O . VAL A 1 97 ? -5.784 -3.751 -9.523 1.00 96.12 97 VAL A O 1
ATOM 790 N N . VAL A 1 98 ? -3.969 -2.447 -9.257 1.00 93.31 98 VAL A N 1
ATOM 791 C CA . VAL A 1 98 ? -3.503 -2.528 -10.647 1.00 93.31 98 VAL A CA 1
ATOM 792 C C . VAL A 1 98 ? -2.096 -3.103 -10.663 1.00 93.31 98 VAL A C 1
ATOM 794 O O . VAL A 1 98 ? -1.234 -2.655 -9.915 1.00 93.31 98 VAL A O 1
ATOM 797 N N . ALA A 1 99 ? -1.869 -4.090 -11.518 1.00 90.06 99 ALA A N 1
ATOM 798 C CA . ALA A 1 99 ? -0.565 -4.673 -11.781 1.00 90.06 99 ALA A CA 1
ATOM 799 C C . ALA A 1 99 ? -0.187 -4.403 -13.237 1.00 90.06 99 ALA A C 1
ATOM 801 O O . ALA A 1 99 ? -0.983 -4.649 -14.139 1.00 90.06 99 ALA A O 1
ATOM 802 N N . THR A 1 100 ? 1.014 -3.895 -13.477 1.00 87.56 100 THR A N 1
ATOM 803 C CA . THR A 1 100 ? 1.512 -3.652 -14.834 1.00 87.56 100 THR A CA 1
ATOM 804 C C . THR A 1 100 ? 3.004 -3.933 -14.906 1.00 87.56 100 THR A C 1
ATOM 806 O O . THR A 1 100 ? 3.710 -3.886 -13.896 1.00 87.56 100 THR A O 1
ATOM 809 N N . SER A 1 101 ? 3.498 -4.258 -16.093 1.00 83.38 101 SER A N 1
ATOM 810 C CA . SER A 1 101 ? 4.929 -4.416 -16.304 1.00 83.38 101 SER A CA 1
ATOM 811 C C . SER A 1 101 ? 5.588 -3.051 -16.472 1.00 83.38 101 SER A C 1
ATOM 813 O O . SER A 1 101 ? 5.076 -2.180 -17.178 1.00 83.38 101 SER A O 1
ATOM 815 N N . VAL A 1 102 ? 6.757 -2.855 -15.860 1.00 74.69 102 VAL A N 1
ATOM 816 C CA . VAL A 1 102 ? 7.607 -1.720 -16.234 1.00 74.69 102 VAL A CA 1
ATOM 817 C C . VAL A 1 102 ? 8.134 -2.026 -17.619 1.00 74.69 102 VAL A C 1
ATOM 819 O O . VAL A 1 102 ? 8.957 -2.918 -17.782 1.00 74.69 102 VAL A O 1
ATOM 822 N N . ILE A 1 103 ? 7.640 -1.311 -18.622 1.00 65.81 103 ILE A N 1
ATOM 823 C CA . ILE A 1 103 ? 8.160 -1.413 -19.980 1.00 65.81 103 ILE A CA 1
ATOM 824 C C . ILE A 1 103 ? 9.418 -0.532 -20.035 1.00 65.81 103 ILE A C 1
ATOM 826 O O . ILE A 1 103 ? 9.296 0.692 -19.931 1.00 65.81 103 ILE A O 1
ATOM 830 N N . PRO A 1 104 ? 10.632 -1.095 -20.181 1.00 58.66 104 PRO A N 1
ATOM 831 C CA . PRO A 1 104 ? 11.821 -0.283 -20.411 1.00 58.66 104 PRO A CA 1
ATOM 832 C C . PRO A 1 104 ? 11.619 0.547 -21.682 1.00 58.66 104 PRO A C 1
ATOM 834 O O . PRO A 1 104 ? 11.105 0.037 -22.673 1.00 58.66 104 PRO A O 1
ATOM 837 N N . MET A 1 105 ? 12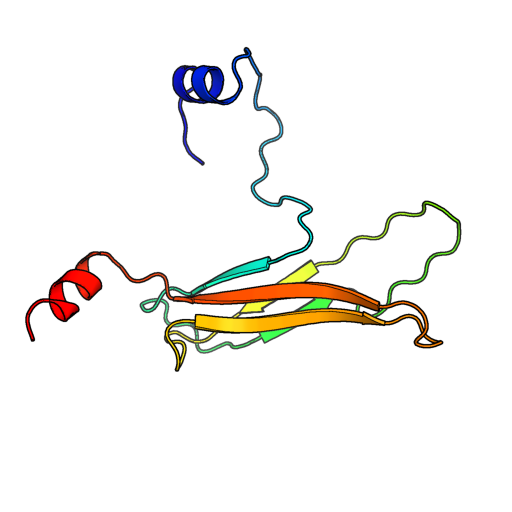.079 1.802 -21.718 1.00 56.19 105 MET A N 1
ATOM 838 C CA . MET A 1 105 ? 11.966 2.638 -22.932 1.00 56.19 105 MET A CA 1
ATOM 839 C C . MET A 1 105 ? 12.527 1.956 -24.200 1.00 56.19 105 MET A C 1
ATOM 841 O O . MET A 1 105 ? 12.076 2.238 -25.306 1.00 56.19 105 MET A O 1
ATOM 845 N N . ILE A 1 106 ? 13.455 1.004 -24.048 1.00 56.94 106 ILE A N 1
ATOM 846 C CA . ILE A 1 106 ? 14.037 0.217 -25.145 1.00 56.94 106 ILE A CA 1
ATOM 847 C C . ILE A 1 106 ? 13.009 -0.724 -25.812 1.00 56.94 106 ILE A C 1
ATOM 849 O O . ILE A 1 106 ? 13.082 -0.941 -27.019 1.00 56.94 106 ILE A O 1
ATOM 853 N N . SER A 1 107 ? 12.026 -1.268 -25.086 1.00 53.66 107 SER A N 1
ATOM 854 C CA . SER A 1 107 ? 10.981 -2.111 -25.695 1.00 53.66 107 SER A CA 1
ATOM 855 C C . SER A 1 107 ? 9.829 -1.306 -26.303 1.00 53.66 107 SER A C 1
ATOM 857 O O . SER A 1 107 ? 9.151 -1.823 -27.188 1.00 53.66 107 SER A O 1
ATOM 859 N N . GLN A 1 108 ? 9.659 -0.031 -25.928 1.00 55.56 108 GLN A N 1
ATOM 860 C CA . GLN A 1 108 ? 8.773 0.899 -26.645 1.00 55.56 108 GLN A CA 1
ATOM 861 C C . GLN A 1 108 ? 9.316 1.234 -28.044 1.00 55.56 108 GLN A C 1
ATOM 863 O O . GLN A 1 108 ? 8.546 1.283 -28.997 1.00 55.56 108 GLN A O 1
ATOM 868 N N . LEU A 1 109 ? 10.640 1.376 -28.198 1.00 53.91 109 LEU A N 1
ATOM 869 C CA . LEU A 1 109 ? 11.276 1.604 -29.505 1.00 53.91 109 LEU A CA 1
ATOM 870 C C . LEU A 1 109 ? 11.043 0.438 -30.481 1.00 53.91 109 LEU A C 1
ATOM 872 O O . LEU A 1 109 ? 10.711 0.670 -31.637 1.00 53.91 109 LEU A O 1
ATOM 876 N N . LYS A 1 110 ? 11.094 -0.813 -30.003 1.00 53.53 110 LYS A N 1
ATOM 877 C CA . LYS A 1 110 ? 10.783 -1.995 -30.831 1.00 53.53 110 LYS A CA 1
ATOM 878 C C . LYS A 1 110 ? 9.317 -2.087 -31.269 1.00 53.53 110 LYS A C 1
ATOM 880 O O . LYS A 1 110 ? 9.033 -2.781 -32.236 1.00 53.53 110 LYS A O 1
ATOM 885 N N . ARG A 1 111 ? 8.386 -1.421 -30.573 1.00 49.28 111 ARG A N 1
ATOM 886 C CA . ARG A 1 111 ? 6.955 -1.401 -30.931 1.00 49.28 111 ARG A CA 1
ATOM 887 C C . ARG A 1 111 ? 6.654 -0.408 -32.069 1.00 49.28 111 ARG A C 1
ATOM 889 O O . ARG A 1 111 ? 5.585 -0.494 -32.655 1.00 49.28 111 ARG A O 1
ATOM 896 N N . ILE A 1 112 ? 7.577 0.510 -32.378 1.00 51.38 112 ILE A N 1
ATOM 897 C CA . ILE A 1 112 ? 7.432 1.516 -33.449 1.00 51.38 112 ILE A CA 1
ATOM 898 C C . ILE A 1 112 ? 8.078 1.043 -34.769 1.00 51.38 112 ILE A C 1
ATOM 900 O O . ILE A 1 112 ? 7.731 1.550 -35.828 1.00 51.38 112 ILE A O 1
ATOM 904 N N . GLU A 1 113 ? 8.969 0.047 -34.737 1.00 50.97 113 GLU A N 1
ATOM 905 C CA . GLU A 1 113 ? 9.620 -0.515 -35.938 1.00 50.97 113 GLU A CA 1
ATOM 906 C C . GLU A 1 113 ? 8.853 -1.689 -36.593 1.00 50.97 113 GLU A C 1
ATOM 908 O O . GLU A 1 113 ? 9.470 -2.557 -37.213 1.00 50.97 113 GLU A O 1
ATOM 913 N N . LEU A 1 114 ? 7.520 -1.733 -36.481 1.00 43.12 114 LEU A N 1
ATOM 914 C CA . LEU A 1 114 ? 6.665 -2.708 -37.181 1.0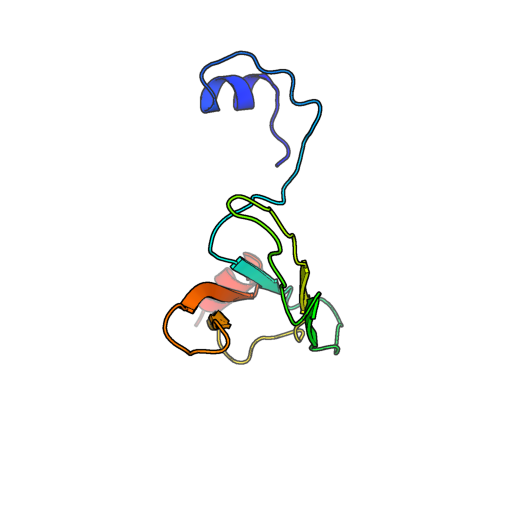0 43.12 114 LEU A CA 1
ATOM 915 C C . LEU A 1 114 ? 5.595 -2.018 -38.029 1.00 43.12 114 LEU A C 1
ATOM 917 O O . LEU A 1 114 ? 4.905 -1.126 -37.488 1.00 43.12 114 LEU A O 1
#

Radius of gyration: 19.3 Å; chains: 1; bounding box: 41×43×57 Å

Sequence (114 aa):
MNYTNKQIQIITRSNHDCRNRSLDLNYPSFIAYFDSYDSGSKEKVSVEPQKMVFKKKLEKLSYTLTLEGPRSLKEDVVHGSLSWVHDGGKYIVRSPVVATSVIPMISQLKRIEL